Protein AF-A0A2E7LN52-F1 (afdb_monomer_lite)

Foldseek 3Di:
DDPVVVCLAQPNPVPPCVVVPPSAPALDKDKDLDDDPQWDWDPPDDQVPFPTWIAHPQQWIWGHDPNIIIIGRQRDNCVRPVPSSLQGPDDLCVQLVVLLVVLCVVLVVDDPVVSVVSNVVSNVVSNVSNVVSNVVVD

Secondary structure (DSSP, 8-state):
--HHHHHHHH--TT--GGGSSS-PPTT--EEESS--TTPEE---S--TT-SEEEE-GGGEEEEEETTEEEEEE-SS-TTT-HHHHHHHTS-HHHHHHHHHHHHHHHHTTS-HHHHHHHHHHHHHHHHHHHHHHHHH--

Sequence (138 aa):
MTQSDVSEYYGDLNYDRSDLLPPYPFGVDFELSEIPIDCERTKIGWAFGASRQWRGPEGLHIREYHGRYFGHYDRVDPRKNLIGHWILDAPFELAVGSTGVIGMFASLTTNAPAAVTWITATLVASIATSTVARRIFS

Structure (mmCIF, N/CA/C/O backbone):
data_AF-A0A2E7LN52-F1
#
_entry.id   AF-A0A2E7LN52-F1
#
loop_
_atom_site.group_PDB
_atom_site.id
_atom_site.type_symbol
_atom_site.label_atom_id
_atom_site.label_alt_id
_atom_site.label_comp_id
_atom_site.label_asym_id
_atom_site.label_entity_id
_atom_site.label_seq_id
_atom_site.pdbx_PDB_ins_code
_atom_site.Cartn_x
_atom_site.Cartn_y
_atom_site.Cartn_z
_atom_site.occupancy
_atom_site.B_iso_or_equiv
_atom_site.auth_seq_id
_atom_site.auth_comp_id
_atom_site.auth_asym_id
_atom_site.auth_atom_id
_atom_site.pdbx_PDB_model_num
ATOM 1 N N . MET A 1 1 ? 8.141 25.685 3.210 1.00 43.03 1 MET A N 1
ATOM 2 C CA . MET A 1 1 ? 7.335 24.506 3.570 1.00 43.03 1 MET A CA 1
ATOM 3 C C . MET A 1 1 ? 7.042 24.631 5.049 1.00 43.03 1 MET A C 1
ATOM 5 O O . MET A 1 1 ? 7.980 24.684 5.837 1.00 43.03 1 MET A O 1
ATOM 9 N N . THR A 1 2 ? 5.788 24.892 5.393 1.00 42.12 2 THR A N 1
ATOM 10 C CA . THR A 1 2 ? 5.339 25.152 6.766 1.00 42.12 2 THR A CA 1
ATOM 11 C C . THR A 1 2 ? 5.048 23.832 7.487 1.00 42.12 2 THR A C 1
ATOM 13 O O . THR A 1 2 ? 4.906 22.795 6.846 1.00 42.12 2 THR A O 1
ATOM 16 N N . GLN A 1 3 ? 4.987 23.836 8.820 1.00 40.88 3 GLN A N 1
ATOM 17 C CA . GLN A 1 3 ? 4.741 22.623 9.615 1.00 40.88 3 GLN A CA 1
ATOM 18 C C . GLN A 1 3 ? 3.381 21.968 9.293 1.00 40.88 3 GLN A C 1
ATOM 20 O O . GLN A 1 3 ? 3.263 20.746 9.355 1.00 40.88 3 GLN A O 1
ATOM 25 N N . SER A 1 4 ? 2.394 22.761 8.860 1.00 47.12 4 SER A N 1
ATOM 26 C CA . SER A 1 4 ? 1.116 22.268 8.336 1.00 47.12 4 SER A CA 1
ATOM 27 C C . SER A 1 4 ? 1.270 21.534 7.004 1.00 47.12 4 SER A C 1
ATOM 29 O O . SER A 1 4 ? 0.679 20.473 6.844 1.00 47.12 4 SER A O 1
ATOM 31 N N . ASP A 1 5 ? 2.127 22.018 6.098 1.00 42.81 5 ASP A N 1
ATOM 32 C CA . ASP A 1 5 ? 2.364 21.361 4.801 1.00 42.81 5 ASP A CA 1
ATOM 33 C C . ASP A 1 5 ? 3.048 19.995 4.977 1.00 42.81 5 ASP A C 1
ATOM 35 O O . ASP A 1 5 ? 2.847 19.078 4.187 1.00 42.81 5 ASP A O 1
ATOM 39 N N . VAL A 1 6 ? 3.871 19.848 6.022 1.00 41.94 6 VAL A N 1
ATOM 40 C CA . VAL A 1 6 ? 4.549 18.586 6.357 1.00 41.94 6 VAL A CA 1
ATOM 41 C C . VAL A 1 6 ? 3.560 17.587 6.972 1.00 41.94 6 VAL A C 1
ATOM 43 O O . VAL A 1 6 ? 3.571 16.421 6.592 1.00 41.94 6 VAL A O 1
ATOM 46 N N . SER A 1 7 ? 2.673 18.039 7.864 1.00 46.38 7 SER A N 1
ATOM 47 C CA . SER A 1 7 ? 1.620 17.204 8.469 1.00 46.38 7 SER A CA 1
ATOM 48 C C . SER A 1 7 ? 0.568 16.756 7.443 1.00 46.38 7 SER A C 1
ATOM 50 O O . SER A 1 7 ? 0.139 15.604 7.433 1.00 46.38 7 SER A O 1
ATOM 52 N N . GLU A 1 8 ? 0.201 17.626 6.501 1.00 42.66 8 GLU A N 1
ATOM 53 C CA . GLU A 1 8 ? -0.707 17.274 5.406 1.00 42.66 8 GLU A CA 1
ATOM 54 C C . GLU A 1 8 ? -0.067 16.278 4.423 1.00 42.66 8 GLU A C 1
ATOM 56 O O . GLU A 1 8 ? -0.728 15.351 3.951 1.00 42.66 8 GLU A O 1
ATOM 61 N N . TYR A 1 9 ? 1.236 16.418 4.155 1.00 36.94 9 TYR A N 1
ATOM 62 C CA . TYR A 1 9 ? 1.960 15.563 3.214 1.00 36.94 9 TYR A CA 1
ATOM 63 C C . TYR A 1 9 ? 2.301 14.170 3.775 1.00 36.94 9 TYR A C 1
ATOM 65 O O . TYR A 1 9 ? 2.266 13.198 3.015 1.00 36.94 9 TYR A O 1
ATOM 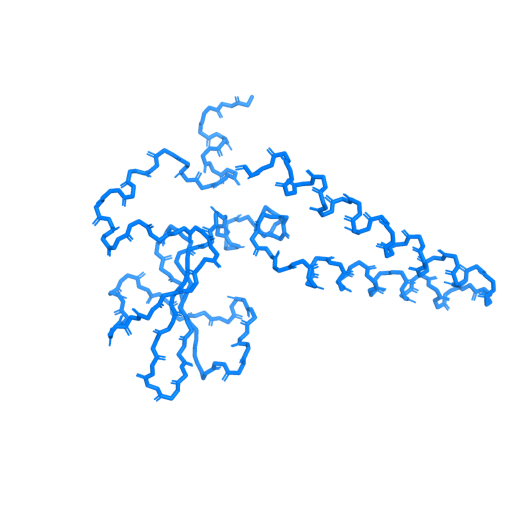73 N N . TYR A 1 10 ? 2.607 14.061 5.074 1.00 42.72 10 TYR A N 1
ATOM 74 C CA . TYR A 1 10 ? 3.054 12.822 5.729 1.00 42.72 10 TYR A CA 1
ATOM 75 C C . TYR A 1 10 ? 2.013 12.174 6.658 1.00 42.72 10 TYR A C 1
ATOM 77 O O . TYR A 1 10 ? 2.306 11.140 7.252 1.00 42.72 10 TYR A O 1
ATOM 85 N N . GLY A 1 11 ? 0.817 12.756 6.798 1.00 52.31 11 GLY A N 1
ATOM 86 C CA . GLY A 1 11 ? -0.023 12.481 7.964 1.00 52.31 11 GLY A CA 1
ATOM 87 C C . GLY A 1 11 ? 0.570 13.144 9.212 1.00 52.31 11 GLY A C 1
ATOM 88 O O . GLY A 1 11 ? 1.717 13.597 9.209 1.00 52.31 11 GLY A O 1
ATOM 89 N N . ASP A 1 12 ? -0.209 13.247 10.287 1.00 52.00 12 ASP A N 1
ATOM 90 C CA . ASP A 1 12 ? 0.298 13.848 11.518 1.00 52.00 12 ASP A CA 1
ATOM 91 C C . ASP A 1 12 ? 1.351 12.930 12.161 1.00 52.00 12 ASP A C 1
ATOM 93 O O . ASP A 1 12 ? 1.049 12.004 12.915 1.00 52.00 12 ASP A O 1
ATOM 97 N N . LEU A 1 13 ? 2.619 13.168 11.818 1.00 49.62 13 LEU A N 1
ATOM 98 C CA . LEU A 1 13 ? 3.777 12.476 12.383 1.00 49.62 13 LEU A CA 1
ATOM 99 C C . LEU A 1 13 ? 3.938 12.746 13.887 1.00 49.62 13 LEU A C 1
ATOM 101 O O . LEU A 1 13 ? 4.662 12.004 14.547 1.00 49.62 13 LEU A O 1
ATOM 105 N N . ASN A 1 14 ? 3.273 13.781 14.414 1.00 45.09 14 ASN A N 1
ATOM 106 C CA . ASN A 1 14 ? 3.283 14.149 15.826 1.00 45.09 14 ASN A CA 1
ATOM 107 C C . ASN A 1 14 ? 2.042 13.652 16.582 1.00 45.09 14 ASN A C 1
ATOM 109 O O . ASN A 1 14 ? 1.902 13.974 17.761 1.00 45.09 14 ASN A O 1
ATOM 113 N N . TYR A 1 15 ? 1.157 12.882 15.940 1.00 51.12 15 TYR A N 1
ATOM 114 C CA . TYR A 1 15 ? 0.032 12.277 16.639 1.00 51.12 15 TYR A CA 1
ATOM 115 C C . TYR A 1 15 ? 0.541 11.252 17.656 1.00 51.12 15 TYR A C 1
ATOM 117 O O . TYR A 1 15 ? 1.236 10.288 17.307 1.00 51.12 15 TYR A O 1
ATOM 125 N N . ASP A 1 16 ? 0.212 11.489 18.923 1.00 52.66 16 ASP A N 1
ATOM 126 C CA . ASP A 1 16 ? 0.612 10.644 20.036 1.00 52.66 16 ASP A CA 1
ATOM 127 C C . ASP A 1 16 ? -0.178 9.329 20.008 1.00 52.66 16 ASP A C 1
ATOM 129 O O . ASP A 1 16 ? -1.308 9.230 20.476 1.00 52.66 16 ASP A O 1
ATOM 133 N N . ARG A 1 17 ? 0.438 8.291 19.433 1.00 59.72 17 ARG A N 1
ATOM 134 C CA . ARG A 1 17 ? -0.137 6.938 19.351 1.00 59.72 17 ARG A CA 1
ATOM 135 C C . ARG A 1 17 ? -0.051 6.164 20.667 1.00 59.72 17 ARG A C 1
ATOM 137 O O . ARG A 1 17 ? -0.335 4.968 20.665 1.00 59.72 17 ARG A O 1
ATOM 144 N N . SER A 1 18 ? 0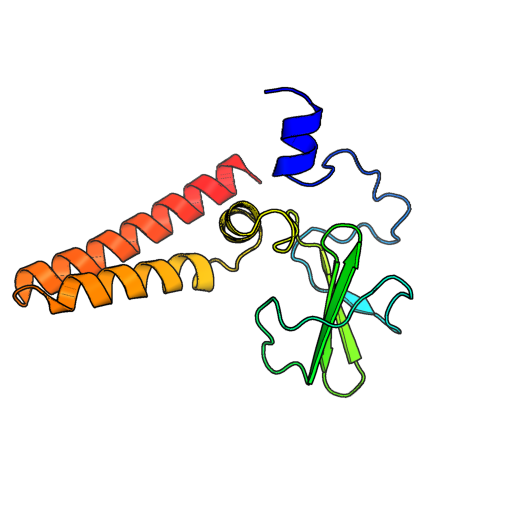.362 6.794 21.769 1.00 53.31 18 SER A N 1
ATOM 145 C CA . SER A 1 18 ? 0.415 6.138 23.081 1.00 53.31 18 SER A CA 1
ATOM 146 C C . SER A 1 18 ? -0.965 5.708 23.595 1.00 53.31 18 SER A C 1
ATOM 148 O O . SER A 1 18 ? -1.045 4.744 24.357 1.00 53.31 18 SER A O 1
ATOM 150 N N . ASP A 1 19 ? -2.035 6.335 23.098 1.00 56.22 19 ASP A N 1
ATOM 151 C CA . ASP A 1 19 ? -3.425 5.981 23.408 1.00 56.22 19 ASP A CA 1
ATOM 152 C C . ASP A 1 19 ? -3.933 4.750 22.625 1.00 56.22 19 ASP A C 1
ATOM 154 O O . ASP A 1 19 ? 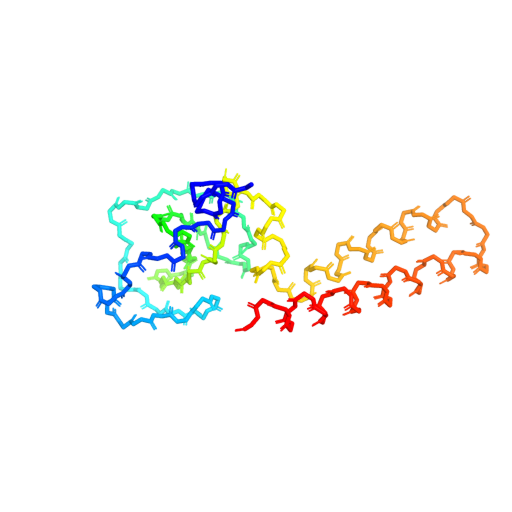-4.914 4.113 23.017 1.00 56.22 19 ASP A O 1
ATOM 158 N N . LEU A 1 20 ? -3.256 4.365 21.534 1.00 57.34 20 LEU A N 1
ATOM 159 C CA . LEU A 1 20 ? -3.568 3.169 20.750 1.00 57.34 20 LEU A CA 1
ATOM 160 C C . LEU A 1 20 ? -2.753 1.996 21.305 1.00 57.34 20 LEU A C 1
ATOM 162 O O . LEU A 1 20 ? -1.588 1.802 20.968 1.00 57.34 20 LEU A O 1
ATOM 166 N N . LEU A 1 21 ? -3.354 1.221 22.206 1.00 54.41 21 LEU A N 1
ATOM 167 C CA . LEU A 1 21 ? -2.717 0.040 22.785 1.00 54.41 21 LEU A CA 1
ATOM 168 C C . LEU A 1 21 ? -2.727 -1.155 21.816 1.00 54.41 21 LEU A C 1
ATOM 170 O O . LEU A 1 21 ? -3.806 -1.526 21.346 1.00 54.41 21 LEU A O 1
ATOM 174 N N . PRO A 1 22 ? -1.593 -1.873 21.654 1.00 51.69 22 PRO A N 1
ATOM 175 C CA . PRO A 1 22 ? -0.197 -1.415 21.733 1.00 51.69 22 PRO A CA 1
ATOM 176 C C . PRO A 1 22 ? 0.165 -0.505 20.540 1.00 51.69 22 PRO A C 1
ATOM 178 O O . PRO A 1 22 ? -0.518 -0.567 19.517 1.00 51.69 22 PRO A O 1
ATOM 181 N N . PRO A 1 23 ? 1.262 0.282 20.614 1.00 61.94 23 PRO A N 1
ATOM 182 C CA . PRO A 1 23 ? 1.724 1.080 19.483 1.00 61.94 23 PRO A CA 1
ATOM 183 C C . PRO A 1 23 ? 2.144 0.137 18.353 1.00 61.94 23 PRO A C 1
ATOM 185 O O . PRO A 1 23 ? 3.267 -0.371 18.322 1.00 61.94 23 PRO A O 1
ATOM 188 N N . TYR A 1 24 ? 1.213 -0.158 17.448 1.00 61.25 24 TYR A N 1
ATOM 189 C CA . TYR A 1 24 ? 1.484 -1.016 16.311 1.00 61.25 24 TYR A CA 1
ATOM 190 C C . TYR A 1 24 ? 2.426 -0.270 15.362 1.00 61.25 24 TYR A C 1
ATOM 192 O O . TYR A 1 24 ? 2.110 0.847 14.940 1.00 61.25 24 TYR A O 1
ATOM 200 N N . PRO A 1 25 ? 3.594 -0.846 15.028 1.00 67.94 25 PRO A N 1
ATOM 201 C CA . PRO A 1 25 ? 4.468 -0.249 14.037 1.00 67.94 25 PRO A CA 1
ATOM 202 C C . PRO A 1 25 ? 3.733 -0.143 12.698 1.00 67.94 25 PRO A C 1
ATOM 204 O O . PRO A 1 25 ? 2.942 -1.017 12.337 1.00 67.94 25 PRO A O 1
ATOM 207 N N . PHE A 1 26 ? 4.012 0.916 11.940 1.00 74.81 26 PHE A N 1
ATOM 208 C CA . PHE A 1 26 ? 3.444 1.072 10.603 1.00 74.81 26 PHE A CA 1
ATOM 209 C C . PHE A 1 26 ? 3.752 -0.132 9.713 1.00 74.81 26 PHE A C 1
ATOM 211 O O . PHE A 1 26 ? 4.869 -0.657 9.725 1.00 74.81 26 PHE A O 1
ATOM 218 N N . GLY A 1 27 ? 2.760 -0.550 8.929 1.00 72.00 27 GLY A N 1
ATOM 219 C CA . GLY A 1 27 ? 2.859 -1.693 8.025 1.00 72.00 27 GLY A CA 1
ATOM 220 C C . GLY A 1 27 ? 2.972 -3.058 8.712 1.00 72.00 27 GLY A C 1
ATOM 221 O O . GLY A 1 27 ? 3.192 -4.051 8.020 1.00 72.00 27 GLY A O 1
ATOM 222 N N . VAL A 1 28 ? 2.837 -3.137 10.041 1.00 78.62 28 VAL A N 1
ATOM 223 C CA . VAL A 1 28 ? 2.774 -4.412 10.765 1.00 78.62 28 VAL A CA 1
ATOM 224 C C . VAL A 1 28 ? 1.320 -4.790 10.990 1.00 78.62 28 VAL A C 1
ATOM 226 O O . VAL A 1 28 ? 0.555 -4.031 11.584 1.00 78.62 28 VAL A O 1
ATOM 229 N N . ASP A 1 29 ? 0.957 -5.977 10.507 1.00 84.12 29 ASP A N 1
ATOM 230 C CA . ASP A 1 29 ? -0.386 -6.515 10.671 1.00 84.12 29 ASP A CA 1
ATOM 231 C C . ASP A 1 29 ? -0.632 -6.943 12.126 1.00 84.12 29 ASP A C 1
ATOM 233 O O . ASP A 1 29 ? 0.206 -7.582 12.770 1.00 84.12 29 ASP A O 1
ATOM 237 N N . PHE A 1 30 ? -1.826 -6.642 12.621 1.00 85.88 30 PHE A N 1
ATOM 238 C CA . PHE A 1 30 ? -2.338 -7.066 13.915 1.00 85.88 30 PHE A CA 1
ATOM 239 C C . PHE A 1 30 ? -3.776 -7.557 13.799 1.00 85.88 30 PHE A C 1
ATOM 241 O O . PHE A 1 30 ? -4.529 -7.130 12.926 1.00 85.88 30 PHE A O 1
ATOM 248 N N . GLU A 1 31 ? -4.166 -8.479 14.675 1.00 88.00 31 GLU A N 1
ATOM 249 C CA . GLU A 1 31 ? -5.524 -9.019 14.689 1.00 88.00 31 GLU A CA 1
ATOM 250 C C . GLU A 1 31 ? -6.451 -8.128 15.524 1.00 88.00 31 GLU A C 1
ATOM 252 O O . GLU A 1 31 ? -6.106 -7.702 16.626 1.00 88.00 31 GLU A O 1
ATOM 257 N N . LEU A 1 32 ? -7.636 -7.859 14.984 1.00 85.19 32 LEU A N 1
ATOM 258 C CA . LEU A 1 32 ? -8.711 -7.110 15.618 1.00 85.19 32 LEU A CA 1
ATOM 259 C C . LEU A 1 32 ? -9.884 -8.054 15.899 1.00 85.19 32 LEU A C 1
ATOM 261 O O . LEU A 1 32 ? -10.270 -8.859 15.049 1.00 85.19 32 LEU A O 1
ATOM 265 N N . SER A 1 33 ? -10.482 -7.935 17.084 1.00 85.25 33 SER A N 1
ATOM 266 C CA . SER A 1 33 ? -11.712 -8.658 17.431 1.00 85.25 33 SER A CA 1
ATOM 267 C C . SER A 1 33 ? -12.935 -8.098 16.704 1.00 85.25 33 SER A C 1
ATOM 269 O O . SER A 1 33 ? -13.859 -8.841 16.379 1.00 85.25 33 SER A O 1
ATOM 271 N N . GLU A 1 34 ? -12.937 -6.793 16.433 1.00 86.44 34 GLU A N 1
ATOM 272 C CA . GLU A 1 34 ? -14.033 -6.076 15.789 1.00 86.44 34 GLU A CA 1
ATOM 273 C C . GLU A 1 34 ? -13.532 -4.865 14.995 1.00 86.44 34 GLU A C 1
ATOM 275 O O . GLU A 1 34 ? -12.394 -4.418 15.148 1.00 86.44 34 GLU A O 1
ATOM 280 N N . ILE A 1 35 ? -14.389 -4.347 14.115 1.00 85.62 35 ILE A N 1
ATOM 281 C CA . ILE A 1 35 ? -14.087 -3.165 13.307 1.00 85.62 35 ILE A CA 1
ATOM 282 C C . ILE A 1 35 ? -14.412 -1.914 14.139 1.00 85.62 35 ILE A C 1
ATOM 284 O O . ILE A 1 35 ? -15.551 -1.795 14.596 1.00 85.62 35 ILE A O 1
ATOM 288 N N . PRO A 1 36 ? -13.472 -0.964 14.299 1.00 85.94 36 PRO A N 1
ATOM 289 C CA . PRO A 1 36 ? -13.740 0.302 14.973 1.00 85.94 36 PRO A CA 1
ATOM 290 C C . PRO A 1 36 ? -14.880 1.085 14.311 1.00 85.94 36 PRO A C 1
ATOM 292 O O . PRO A 1 36 ? -15.035 1.057 13.089 1.00 85.94 36 PRO A O 1
ATOM 295 N N . ILE A 1 37 ? -15.654 1.822 15.110 1.00 83.31 37 ILE A N 1
ATOM 296 C CA . ILE A 1 37 ? -16.864 2.517 14.641 1.00 83.31 37 ILE A CA 1
ATOM 297 C C . ILE A 1 37 ? -16.580 3.584 13.571 1.00 83.31 37 ILE A C 1
ATOM 299 O O . ILE A 1 37 ? -17.400 3.790 12.680 1.00 83.31 37 ILE A O 1
ATOM 303 N N . ASP A 1 38 ? -15.387 4.178 13.600 1.00 85.38 38 ASP A N 1
ATOM 304 C CA . ASP A 1 38 ? -14.956 5.232 12.673 1.00 85.38 38 ASP A CA 1
ATOM 305 C C . ASP A 1 38 ? -14.343 4.682 11.369 1.00 85.38 38 ASP A C 1
ATOM 307 O O . ASP A 1 38 ? -13.670 5.401 10.626 1.00 85.38 38 ASP A O 1
ATOM 311 N N . CYS A 1 39 ? -14.526 3.388 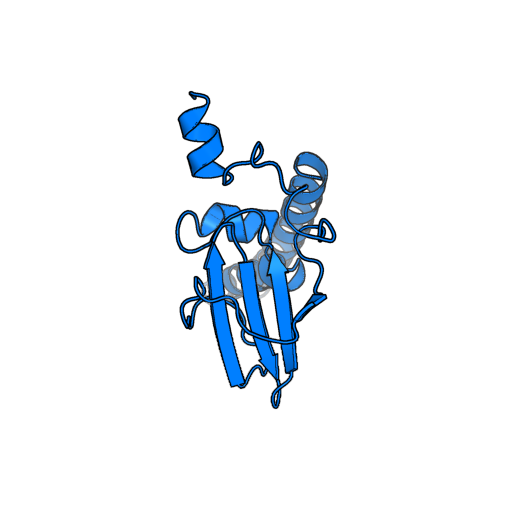11.083 1.00 88.50 39 CYS A N 1
ATOM 312 C CA . CYS A 1 39 ? -14.007 2.750 9.877 1.00 88.50 39 CYS A CA 1
ATOM 313 C C . CYS A 1 39 ? -15.044 2.680 8.753 1.00 88.50 39 CYS A C 1
ATOM 315 O O . CYS A 1 39 ? -16.116 2.087 8.881 1.00 88.50 39 CYS A O 1
ATOM 317 N N . GLU A 1 40 ? -14.659 3.168 7.577 1.00 91.44 40 GLU A N 1
ATOM 318 C CA . GLU A 1 40 ? -15.485 3.124 6.375 1.00 91.44 40 GLU A CA 1
ATOM 319 C C . GLU A 1 40 ? -15.043 2.007 5.434 1.00 91.44 40 GLU A C 1
ATOM 321 O O . GLU A 1 40 ? -13.852 1.773 5.219 1.00 91.44 40 GLU A O 1
ATOM 326 N N . ARG A 1 41 ? -16.003 1.320 4.808 1.00 91.62 41 ARG A N 1
ATOM 327 C CA . ARG A 1 41 ? -15.689 0.293 3.810 1.00 91.62 41 ARG A CA 1
ATOM 328 C C . ARG A 1 41 ? -15.013 0.927 2.596 1.00 91.62 41 ARG A C 1
ATOM 330 O O . ARG A 1 41 ? -15.529 1.882 2.024 1.00 91.62 41 ARG A O 1
ATOM 337 N N . THR A 1 42 ? -13.924 0.323 2.128 1.00 89.12 42 THR A N 1
ATOM 338 C CA . THR A 1 42 ? -13.186 0.812 0.962 1.00 89.12 42 THR A CA 1
ATOM 339 C C . THR A 1 42 ? -12.886 -0.287 -0.055 1.00 89.12 42 THR A C 1
ATOM 341 O O . THR A 1 42 ? -12.853 -1.476 0.259 1.00 89.12 42 THR A O 1
ATOM 344 N N . LYS A 1 43 ? -12.655 0.131 -1.302 1.00 86.75 43 LYS A N 1
ATOM 345 C CA . 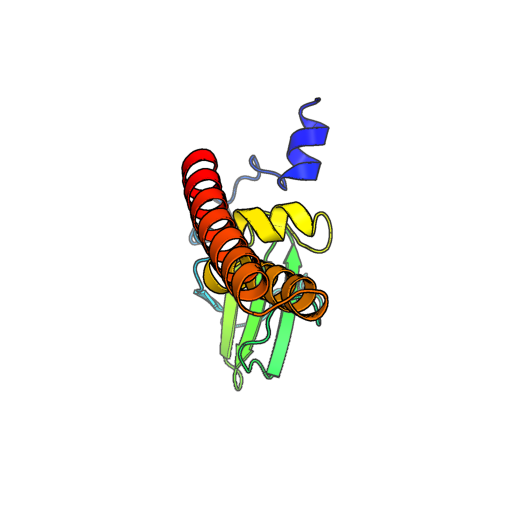LYS A 1 43 ? -12.037 -0.690 -2.357 1.00 86.75 43 LYS A CA 1
ATOM 346 C C . LYS A 1 43 ? -10.577 -0.288 -2.620 1.00 86.75 43 LYS A C 1
ATOM 348 O O . LYS A 1 43 ? -9.944 -0.864 -3.495 1.00 86.75 43 LYS A O 1
ATOM 353 N N . ILE A 1 44 ? -10.065 0.720 -1.907 1.00 81.25 44 ILE A N 1
ATOM 354 C CA . ILE A 1 44 ? -8.723 1.283 -2.090 1.00 81.25 44 ILE A CA 1
ATOM 355 C C . ILE A 1 44 ? -7.718 0.478 -1.272 1.00 81.25 44 ILE A C 1
ATOM 357 O O . ILE A 1 44 ? -7.764 0.491 -0.041 1.00 81.25 44 ILE A O 1
ATOM 361 N N . GLY A 1 45 ? -6.781 -0.157 -1.969 1.00 76.69 45 GLY A N 1
ATOM 362 C CA . GLY A 1 45 ? -5.760 -1.020 -1.387 1.00 76.69 45 GLY A CA 1
ATOM 363 C C . GLY A 1 45 ? -5.809 -2.422 -1.983 1.00 76.69 45 GLY A C 1
ATOM 364 O O . GLY A 1 45 ? -6.785 -2.824 -2.622 1.00 76.69 45 GLY A O 1
ATOM 365 N N . TRP A 1 46 ? -4.731 -3.175 -1.792 1.00 75.44 46 TRP A N 1
ATOM 366 C CA . TRP A 1 46 ? -4.655 -4.541 -2.290 1.00 75.44 46 TRP A CA 1
ATOM 367 C C . TRP A 1 46 ? -5.405 -5.498 -1.359 1.00 75.44 46 TRP A C 1
ATOM 369 O O . TRP A 1 46 ? -5.040 -5.641 -0.191 1.00 75.44 46 TRP A O 1
ATOM 379 N N . ALA A 1 47 ? -6.425 -6.177 -1.896 1.00 77.06 47 ALA A N 1
ATOM 380 C CA . ALA A 1 47 ? -7.306 -7.042 -1.114 1.00 77.06 47 ALA A CA 1
ATOM 381 C C . ALA A 1 47 ? -6.617 -8.298 -0.567 1.00 77.06 47 ALA A C 1
ATOM 383 O O . ALA A 1 47 ? -7.018 -8.782 0.479 1.00 77.06 47 ALA A O 1
ATOM 384 N N . PHE A 1 48 ? -5.612 -8.849 -1.261 1.00 78.06 48 PHE A N 1
ATOM 385 C CA . PHE A 1 48 ? -4.912 -10.092 -0.869 1.00 78.06 48 PHE A CA 1
ATOM 386 C C . PHE A 1 48 ? -5.864 -11.270 -0.564 1.00 78.06 48 PHE A C 1
ATOM 388 O O . PHE A 1 48 ? -5.552 -12.151 0.227 1.00 78.06 48 PHE A O 1
ATOM 395 N N . GLY A 1 49 ? -7.033 -11.305 -1.212 1.00 81.00 49 GLY A N 1
ATOM 396 C CA . GLY A 1 49 ? -8.056 -12.327 -0.965 1.00 81.00 49 GLY A CA 1
ATOM 397 C C . GLY A 1 49 ? -8.998 -12.022 0.205 1.00 81.00 49 GLY A C 1
ATOM 398 O O . GLY A 1 49 ? -9.822 -12.869 0.543 1.00 81.00 49 GLY A O 1
ATOM 399 N N . ALA A 1 50 ? -8.918 -10.831 0.802 1.00 86.25 50 ALA A N 1
ATOM 400 C CA . ALA A 1 50 ? -9.877 -10.363 1.793 1.00 86.25 50 ALA A CA 1
ATOM 401 C C . ALA A 1 50 ? -11.282 -10.263 1.187 1.00 86.25 50 ALA A C 1
ATOM 403 O O . ALA A 1 50 ? -11.461 -9.771 0.068 1.00 86.25 50 ALA A O 1
ATOM 404 N N . SER A 1 51 ? -12.292 -10.684 1.949 1.00 89.44 51 SER A N 1
ATOM 405 C CA . SER A 1 51 ? -13.697 -10.564 1.547 1.00 89.44 51 SER A CA 1
ATOM 406 C C . SER A 1 51 ? -14.140 -9.105 1.500 1.00 89.44 51 SER A C 1
ATOM 408 O O . SER A 1 51 ? -14.951 -8.715 0.656 1.00 89.44 51 SER A O 1
ATOM 410 N N . ARG A 1 52 ? -13.624 -8.295 2.428 1.00 92.12 52 ARG A N 1
ATOM 411 C CA . ARG A 1 52 ? -13.950 -6.878 2.602 1.00 92.12 52 ARG A CA 1
ATOM 412 C C . ARG A 1 52 ? -12.743 -6.138 3.183 1.00 92.12 52 ARG A C 1
ATOM 414 O O . ARG A 1 52 ? -11.892 -6.740 3.836 1.00 92.12 52 ARG A O 1
ATOM 421 N N . GLN A 1 53 ? -12.680 -4.834 2.922 1.00 93.06 53 GLN A N 1
ATOM 422 C CA . GLN A 1 53 ? -11.642 -3.942 3.436 1.00 93.06 53 GLN A CA 1
ATOM 423 C C . GLN A 1 53 ? -12.271 -2.655 3.978 1.00 93.06 53 GLN A C 1
ATOM 425 O O . GLN A 1 53 ? -13.293 -2.194 3.455 1.00 93.06 53 GLN A O 1
ATOM 430 N N . TRP A 1 54 ? -11.654 -2.066 4.998 1.00 92.44 54 TRP A N 1
ATOM 431 C CA . TRP A 1 54 ? -12.089 -0.824 5.635 1.00 92.44 54 TRP A CA 1
ATOM 432 C C . TRP A 1 54 ? -10.906 0.099 5.883 1.00 92.44 54 TRP A C 1
ATOM 434 O O . TRP A 1 54 ? -9.781 -0.363 6.053 1.00 92.44 54 TRP A O 1
ATOM 444 N N . ARG A 1 55 ? -11.169 1.404 5.911 1.00 90.31 55 ARG A N 1
ATOM 445 C CA . ARG A 1 55 ? -10.200 2.423 6.297 1.00 90.31 55 ARG A CA 1
ATOM 446 C C . ARG A 1 55 ? -10.741 3.254 7.443 1.00 90.31 55 ARG A C 1
ATOM 448 O O . ARG A 1 55 ? -11.835 3.805 7.341 1.00 90.31 55 ARG A O 1
ATOM 455 N N . GLY A 1 56 ? -9.954 3.327 8.503 1.00 85.88 56 GLY A N 1
ATOM 456 C CA . GLY A 1 56 ? -10.222 4.147 9.671 1.00 85.88 56 GLY A CA 1
ATOM 457 C C . GLY A 1 56 ? -9.496 5.489 9.612 1.00 85.88 56 GLY A C 1
ATOM 458 O O . GLY A 1 56 ? -8.950 5.864 8.563 1.00 85.88 56 GLY A O 1
ATOM 459 N N . PRO A 1 57 ? -9.495 6.226 10.728 1.00 80.75 57 PRO A N 1
ATOM 460 C CA . PRO A 1 57 ? -8.631 7.383 10.902 1.00 80.75 57 PRO A CA 1
ATOM 461 C C . PRO A 1 57 ? -7.145 6.989 10.834 1.00 80.75 57 PRO A C 1
ATOM 463 O O . PRO A 1 57 ? -6.780 5.821 10.956 1.00 80.75 57 PRO A O 1
ATOM 466 N N . GLU A 1 58 ? -6.293 7.988 10.595 1.00 75.50 58 GLU A N 1
ATOM 467 C CA . GLU A 1 58 ? -4.829 7.882 10.754 1.00 75.50 58 GLU A CA 1
ATOM 468 C C . GLU A 1 58 ? -4.141 6.760 9.966 1.00 75.50 58 GLU A C 1
ATOM 470 O O . GLU A 1 58 ? -3.149 6.185 10.403 1.00 75.50 58 GLU A O 1
ATOM 475 N N . GLY A 1 59 ? -4.659 6.449 8.778 1.00 78.81 59 GLY A N 1
ATOM 476 C CA . GLY A 1 59 ? -4.056 5.433 7.917 1.00 78.81 59 GLY A CA 1
ATOM 477 C C . GLY A 1 59 ? -4.370 3.999 8.343 1.00 78.81 59 GLY A C 1
ATOM 478 O O . GLY A 1 59 ? -3.817 3.075 7.753 1.00 78.81 59 GLY A O 1
ATOM 479 N N . LEU A 1 60 ? -5.279 3.780 9.301 1.00 86.25 60 LEU A N 1
ATOM 480 C CA . LEU A 1 60 ? -5.749 2.439 9.638 1.00 86.25 60 LEU A CA 1
ATOM 481 C C . LEU A 1 60 ? -6.385 1.781 8.414 1.00 86.25 60 LEU A C 1
ATOM 483 O O . LEU A 1 60 ? -7.348 2.295 7.838 1.00 86.25 60 LEU A O 1
ATOM 487 N N . HIS A 1 61 ? -5.880 0.614 8.051 1.00 90.50 61 HIS A N 1
ATOM 488 C CA . HIS A 1 61 ? -6.406 -0.214 6.986 1.00 90.50 61 HIS A CA 1
ATOM 489 C C . HIS A 1 61 ? -6.676 -1.615 7.525 1.00 90.50 61 HIS A C 1
ATOM 491 O O . HIS A 1 61 ? -5.795 -2.256 8.086 1.00 90.50 61 HIS A O 1
ATOM 497 N N . ILE A 1 62 ? -7.913 -2.084 7.361 1.00 90.44 62 ILE A N 1
ATOM 498 C CA . ILE A 1 62 ? -8.391 -3.358 7.900 1.00 90.44 62 ILE A CA 1
ATOM 499 C C . ILE A 1 62 ? -8.828 -4.258 6.752 1.00 90.44 62 ILE A C 1
ATOM 501 O O . ILE A 1 62 ? -9.590 -3.840 5.879 1.00 90.44 62 ILE A O 1
ATOM 505 N N . ARG A 1 63 ? -8.403 -5.518 6.794 1.00 92.56 63 ARG A N 1
ATOM 506 C CA . ARG A 1 63 ? -8.814 -6.595 5.893 1.00 92.56 63 ARG A CA 1
ATOM 507 C C . ARG A 1 63 ? -9.571 -7.664 6.674 1.00 92.56 63 ARG A C 1
ATOM 509 O O . ARG A 1 63 ? -9.111 -8.104 7.722 1.00 92.56 63 ARG A O 1
ATOM 516 N N . GLU A 1 64 ? -10.711 -8.113 6.158 1.00 91.94 64 GLU A N 1
ATOM 517 C CA . GLU A 1 64 ? -11.456 -9.243 6.730 1.00 91.94 64 GLU A CA 1
ATOM 518 C C . GLU A 1 64 ? -11.210 -10.515 5.923 1.00 91.94 64 GLU A C 1
ATOM 520 O O . GLU A 1 64 ? -11.352 -10.533 4.697 1.00 91.94 64 GLU A O 1
ATOM 525 N N . TYR A 1 65 ? -10.928 -11.598 6.640 1.00 90.56 65 TYR A N 1
ATOM 526 C CA . TYR A 1 65 ? -10.825 -12.948 6.109 1.00 90.56 65 TYR A CA 1
ATOM 527 C C . TYR A 1 65 ? -11.714 -13.877 6.928 1.00 90.56 65 TYR A C 1
ATOM 529 O O . TYR A 1 65 ? -11.386 -14.211 8.063 1.00 90.56 65 TYR A O 1
ATOM 537 N N . HIS A 1 66 ? -12.834 -14.320 6.351 1.00 88.62 66 HIS A N 1
ATOM 538 C CA . HIS A 1 66 ? -13.712 -15.333 6.957 1.00 88.62 66 HIS A CA 1
ATOM 539 C C . HIS A 1 66 ? -14.088 -15.039 8.427 1.00 88.62 66 HIS A C 1
ATOM 541 O O . HIS A 1 66 ? -14.078 -15.934 9.267 1.00 88.62 66 HIS A O 1
ATOM 547 N N . GLY A 1 67 ? -14.397 -13.776 8.743 1.00 84.44 67 GLY A N 1
ATOM 548 C CA . GLY A 1 67 ? -14.769 -13.345 10.096 1.00 84.44 67 GLY A CA 1
ATOM 549 C C . GLY A 1 67 ? -13.600 -12.998 11.026 1.00 84.44 67 GLY A C 1
ATOM 550 O O . GLY A 1 67 ? -13.841 -12.698 12.189 1.00 84.44 67 GLY A O 1
ATOM 551 N N . ARG A 1 68 ? -12.355 -13.008 10.533 1.00 89.12 68 ARG A N 1
ATOM 552 C CA . ARG A 1 68 ? -11.171 -12.483 11.235 1.00 89.12 68 ARG A CA 1
ATOM 553 C C . ARG A 1 68 ? -10.750 -11.152 10.629 1.00 89.12 68 ARG A C 1
ATOM 555 O O . ARG A 1 68 ? -10.737 -11.031 9.403 1.00 89.12 68 ARG A O 1
ATOM 562 N N . TYR A 1 69 ? -10.378 -10.185 11.460 1.00 90.25 69 TYR A N 1
ATOM 563 C CA . TYR A 1 69 ? -9.987 -8.848 11.018 1.00 90.25 69 TYR A CA 1
ATOM 564 C C . TYR A 1 69 ? -8.498 -8.631 11.259 1.00 90.25 69 TYR A C 1
ATOM 566 O O . TYR A 1 69 ? -8.007 -8.858 12.359 1.00 90.25 69 TYR A O 1
ATOM 574 N N . PHE A 1 70 ? -7.789 -8.174 10.235 1.00 89.62 70 PHE A N 1
ATOM 575 C CA . PHE A 1 70 ? -6.372 -7.840 10.313 1.00 89.62 70 PHE A CA 1
ATOM 576 C C . PHE A 1 70 ? -6.191 -6.379 9.939 1.00 89.62 70 PHE A C 1
ATOM 578 O O . PHE A 1 70 ? -6.559 -5.983 8.832 1.00 89.62 70 PHE A O 1
ATOM 585 N N . GLY A 1 71 ? -5.678 -5.586 10.871 1.00 88.31 71 GLY A N 1
ATOM 586 C CA . GLY A 1 71 ? -5.382 -4.173 10.691 1.00 88.31 71 GLY A CA 1
ATOM 587 C C . GLY A 1 71 ? -3.887 -3.923 10.537 1.00 88.31 71 GLY A C 1
ATOM 588 O O . GLY A 1 71 ? -3.084 -4.638 11.118 1.00 88.31 71 GLY A O 1
ATOM 589 N N . HIS A 1 72 ? -3.519 -2.887 9.796 1.00 87.12 72 HIS A N 1
ATOM 590 C CA . HIS A 1 72 ? -2.228 -2.210 9.912 1.00 87.12 72 HIS A CA 1
ATOM 591 C C . HIS A 1 72 ? -2.443 -0.709 9.773 1.00 87.12 72 HIS A C 1
ATOM 593 O O . HIS A 1 72 ? -3.453 -0.259 9.227 1.00 87.12 72 HIS A O 1
ATOM 599 N N . TYR A 1 73 ? -1.474 0.066 10.242 1.00 84.44 73 TYR A N 1
ATOM 600 C CA . TYR A 1 73 ? -1.433 1.500 9.992 1.00 84.44 73 TYR A CA 1
ATOM 601 C C . TYR A 1 73 ? -0.507 1.793 8.813 1.00 84.44 73 TYR A C 1
ATOM 603 O O . TYR A 1 73 ? 0.662 1.399 8.825 1.00 84.44 73 TYR A O 1
ATOM 611 N N . ASP A 1 74 ? -1.033 2.492 7.814 1.00 82.38 74 ASP A N 1
ATOM 612 C CA . ASP A 1 74 ? -0.260 3.162 6.771 1.00 82.38 74 ASP A CA 1
ATOM 613 C C . ASP A 1 74 ? 0.344 4.453 7.358 1.00 82.38 74 ASP A C 1
ATOM 615 O O . ASP A 1 74 ? -0.328 5.159 8.114 1.00 82.38 74 ASP A O 1
ATOM 619 N N . ARG A 1 75 ? 1.588 4.807 7.011 1.00 76.56 75 ARG A N 1
ATOM 620 C CA . ARG A 1 75 ? 2.160 6.123 7.351 1.00 76.56 75 ARG A CA 1
ATOM 621 C C . ARG A 1 75 ? 1.392 7.244 6.670 1.00 76.56 75 ARG A C 1
ATOM 623 O O . ARG A 1 75 ? 1.135 8.276 7.278 1.00 76.56 75 ARG A O 1
ATOM 630 N N . VAL A 1 76 ? 1.030 7.039 5.408 1.00 75.88 76 VAL A N 1
ATOM 631 C CA . VAL A 1 76 ? 0.343 8.014 4.571 1.00 75.88 76 VAL A CA 1
ATOM 632 C C . VAL A 1 76 ? -0.957 7.410 4.064 1.00 75.88 76 VAL A C 1
ATOM 634 O O . VAL A 1 76 ? -0.971 6.387 3.383 1.00 75.88 76 VAL A O 1
ATOM 637 N N . ASP A 1 77 ? -2.071 8.083 4.354 1.00 79.44 77 ASP A N 1
ATOM 638 C CA . ASP A 1 77 ? -3.377 7.669 3.848 1.00 79.44 77 ASP A CA 1
ATOM 639 C C . ASP A 1 77 ? -3.454 7.899 2.321 1.00 79.44 77 ASP A C 1
ATOM 641 O O . ASP A 1 77 ? -3.408 9.053 1.874 1.00 79.44 77 ASP A O 1
ATOM 645 N N . PRO A 1 78 ? -3.639 6.848 1.498 1.00 80.75 78 PRO A N 1
ATOM 646 C CA . PRO A 1 78 ? -3.740 6.980 0.047 1.00 80.75 78 PRO A CA 1
ATOM 647 C C . PRO A 1 78 ? -4.958 7.785 -0.412 1.00 80.75 78 PRO A C 1
ATOM 649 O O . PRO A 1 78 ? -4.980 8.235 -1.556 1.00 80.75 78 PRO A O 1
ATOM 652 N N . ARG A 1 79 ? -5.969 7.989 0.448 1.00 82.25 79 ARG A N 1
ATOM 653 C CA . ARG A 1 79 ? -7.108 8.880 0.165 1.00 82.25 79 ARG A CA 1
ATOM 654 C C . ARG A 1 79 ? -6.695 10.351 0.135 1.00 82.25 79 ARG A C 1
ATOM 656 O O . ARG A 1 79 ? -7.345 11.141 -0.541 1.00 82.25 79 ARG A O 1
ATOM 663 N N . LYS A 1 80 ? -5.638 10.708 0.872 1.00 81.50 80 LYS A N 1
ATOM 664 C CA . LYS A 1 80 ? -5.099 12.072 0.959 1.00 81.50 80 LYS A CA 1
ATOM 665 C C . LYS A 1 80 ? -3.898 12.250 0.035 1.00 81.50 80 LYS A C 1
ATOM 667 O O . LYS A 1 80 ? -3.842 13.216 -0.717 1.00 81.50 80 LYS A O 1
ATOM 672 N N . ASN A 1 81 ? -2.960 11.300 0.057 1.00 76.38 81 ASN A N 1
ATOM 673 C CA . ASN A 1 81 ? -1.733 11.361 -0.731 1.00 76.38 81 ASN A CA 1
ATOM 674 C C . ASN A 1 81 ? -1.334 9.972 -1.257 1.00 76.38 81 ASN A C 1
ATOM 676 O O . ASN A 1 81 ? -0.594 9.216 -0.626 1.00 76.38 81 ASN A O 1
ATOM 680 N N . LEU A 1 82 ? -1.808 9.656 -2.464 1.00 78.00 82 LEU A N 1
ATOM 681 C CA . LEU A 1 82 ? -1.544 8.380 -3.128 1.00 78.00 82 LEU A CA 1
ATOM 682 C C . LEU A 1 82 ? -0.051 8.150 -3.422 1.00 78.00 82 LEU A C 1
ATOM 684 O O . LEU A 1 82 ? 0.429 7.025 -3.304 1.00 78.00 82 LEU A O 1
ATOM 688 N N . ILE A 1 83 ? 0.688 9.201 -3.798 1.00 75.00 83 ILE A N 1
ATOM 689 C CA . ILE A 1 83 ? 2.112 9.091 -4.153 1.00 75.00 83 ILE A CA 1
ATOM 690 C C . ILE A 1 83 ? 2.952 8.843 -2.896 1.00 75.00 83 ILE A C 1
ATOM 692 O O . ILE A 1 83 ? 3.810 7.963 -2.902 1.00 75.00 83 ILE A O 1
ATOM 696 N N . GLY A 1 84 ? 2.685 9.576 -1.811 1.00 71.31 84 GLY A N 1
ATOM 697 C CA . GLY A 1 84 ? 3.362 9.381 -0.527 1.00 71.31 84 GLY A CA 1
ATOM 698 C C . GLY A 1 84 ? 3.145 7.972 0.025 1.00 71.31 84 GLY A C 1
ATOM 699 O O . GLY A 1 84 ? 4.114 7.301 0.381 1.00 71.31 84 GLY A O 1
ATOM 700 N N . HIS A 1 85 ? 1.902 7.485 -0.024 1.00 78.69 85 HIS A N 1
ATOM 701 C CA . HIS A 1 85 ? 1.563 6.105 0.332 1.00 78.69 85 HIS A CA 1
ATOM 702 C C . HIS A 1 85 ? 2.342 5.086 -0.514 1.00 78.69 85 HIS A C 1
ATOM 704 O O . HIS A 1 85 ? 2.909 4.127 0.007 1.00 78.69 85 HIS A O 1
ATOM 710 N N . TRP A 1 86 ? 2.443 5.309 -1.828 1.00 72.62 86 TRP A N 1
ATOM 711 C CA . TRP A 1 86 ? 3.159 4.396 -2.720 1.00 72.62 86 TRP A CA 1
ATOM 712 C C . TRP A 1 86 ? 4.669 4.317 -2.441 1.00 72.62 86 TRP A C 1
ATOM 714 O O . TRP A 1 86 ? 5.282 3.272 -2.639 1.00 72.62 86 TRP A O 1
ATOM 724 N N . ILE A 1 87 ? 5.281 5.396 -1.954 1.00 70.38 87 ILE A N 1
ATOM 725 C CA . ILE A 1 87 ? 6.718 5.427 -1.648 1.00 70.38 87 ILE A CA 1
ATOM 726 C C . ILE A 1 87 ? 7.016 4.817 -0.272 1.00 70.38 87 ILE A C 1
ATOM 728 O O . ILE A 1 87 ? 8.017 4.112 -0.124 1.00 70.38 87 ILE A O 1
ATOM 732 N N . LEU A 1 88 ? 6.179 5.110 0.729 1.00 71.06 88 LEU A N 1
ATOM 733 C CA . LEU A 1 88 ? 6.475 4.828 2.138 1.00 71.06 88 LEU A CA 1
ATOM 734 C C . LEU A 1 88 ? 5.817 3.556 2.677 1.00 71.06 88 LEU A C 1
ATOM 736 O O . LEU A 1 88 ? 6.402 2.902 3.542 1.00 71.06 88 LEU A O 1
ATOM 740 N N . ASP A 1 89 ? 4.640 3.206 2.159 1.00 73.25 89 ASP A N 1
ATOM 741 C CA . ASP A 1 89 ? 3.807 2.121 2.689 1.00 73.25 89 ASP A CA 1
ATOM 742 C C . ASP A 1 89 ? 3.611 0.976 1.696 1.00 73.25 89 ASP A C 1
ATOM 744 O O . ASP A 1 89 ? 3.327 -0.151 2.105 1.00 73.25 89 ASP A O 1
ATOM 748 N N . ALA A 1 90 ? 3.792 1.210 0.388 1.00 71.19 90 ALA A N 1
ATOM 749 C CA . ALA A 1 90 ? 3.651 0.122 -0.569 1.00 71.19 90 ALA A CA 1
ATOM 750 C C . ALA A 1 90 ? 4.715 -0.975 -0.336 1.00 71.19 90 ALA A C 1
ATOM 752 O O . ALA A 1 90 ? 5.919 -0.685 -0.207 1.00 71.19 90 ALA A O 1
ATOM 753 N N . PRO A 1 91 ? 4.296 -2.256 -0.370 1.00 68.19 91 PRO A N 1
ATOM 754 C CA . PRO A 1 91 ? 5.203 -3.391 -0.442 1.00 68.19 91 PRO A CA 1
ATOM 755 C C . PRO A 1 91 ? 6.250 -3.182 -1.537 1.00 68.19 91 PRO A C 1
ATOM 757 O O . PRO A 1 91 ? 5.948 -2.666 -2.619 1.00 68.19 91 PRO A O 1
ATOM 760 N N . PHE A 1 92 ? 7.488 -3.589 -1.265 1.00 63.38 92 PHE A N 1
ATOM 761 C CA . PHE A 1 92 ? 8.604 -3.461 -2.205 1.00 63.38 92 PHE A CA 1
ATOM 762 C C . PHE A 1 92 ? 8.290 -4.070 -3.567 1.00 63.38 92 PHE A C 1
ATOM 764 O O . PHE A 1 92 ? 8.580 -3.474 -4.601 1.00 63.38 92 PHE A O 1
ATOM 771 N N . GLU A 1 93 ? 7.595 -5.194 -3.560 1.00 60.88 93 GLU A N 1
ATOM 772 C CA . GLU A 1 93 ? 7.155 -5.933 -4.729 1.00 60.88 93 GLU A CA 1
ATOM 773 C C . GLU A 1 93 ? 6.160 -5.130 -5.576 1.00 60.88 93 GLU A C 1
ATOM 775 O O . GLU A 1 93 ? 6.209 -5.203 -6.801 1.00 60.88 93 GLU A O 1
ATOM 780 N N . LEU A 1 94 ? 5.289 -4.323 -4.957 1.00 66.00 94 LEU A N 1
ATOM 781 C CA . LEU A 1 94 ? 4.342 -3.468 -5.679 1.00 66.00 94 LEU A CA 1
ATOM 782 C C . LEU A 1 94 ? 5.015 -2.216 -6.242 1.00 66.00 94 LEU A C 1
ATOM 784 O O . LEU A 1 94 ? 4.708 -1.832 -7.372 1.00 66.00 94 LEU A O 1
ATOM 788 N N . ALA A 1 95 ? 5.948 -1.609 -5.506 1.00 64.56 95 ALA A N 1
ATOM 789 C CA . ALA A 1 95 ? 6.734 -0.474 -5.993 1.00 64.56 95 ALA A CA 1
ATOM 790 C C . ALA A 1 95 ? 7.622 -0.871 -7.188 1.00 64.56 95 ALA A C 1
ATOM 792 O O . ALA A 1 95 ? 7.612 -0.205 -8.220 1.00 64.56 95 ALA A O 1
ATOM 793 N N . VAL A 1 96 ? 8.322 -2.005 -7.087 1.00 65.69 96 VAL A N 1
ATOM 794 C CA . VAL A 1 96 ? 9.174 -2.557 -8.155 1.00 65.69 96 VAL A CA 1
ATOM 795 C C . VAL A 1 96 ? 8.340 -3.123 -9.313 1.00 65.69 96 VAL A C 1
ATOM 797 O O . VAL A 1 96 ? 8.659 -2.918 -10.489 1.00 65.69 96 VAL A O 1
ATOM 800 N N . GLY A 1 97 ? 7.236 -3.807 -9.008 1.00 65.38 97 GLY A N 1
ATOM 801 C CA . GLY A 1 97 ? 6.364 -4.426 -10.006 1.00 65.38 97 GLY A CA 1
ATOM 802 C C . GLY A 1 97 ? 5.687 -3.410 -10.927 1.00 65.38 97 GLY A C 1
ATOM 803 O O . GLY A 1 97 ? 5.641 -3.613 -12.139 1.00 65.38 97 GLY A O 1
ATOM 804 N N . SER A 1 98 ? 5.224 -2.278 -10.390 1.00 66.75 98 SER A N 1
ATOM 805 C CA . SER A 1 98 ? 4.570 -1.229 -11.191 1.00 66.75 98 SER A CA 1
ATOM 806 C C . SER A 1 98 ? 5.538 -0.506 -12.137 1.00 66.75 98 SER A C 1
ATOM 808 O O . SER A 1 98 ? 5.176 -0.207 -13.275 1.00 66.75 98 SER A O 1
ATOM 810 N N . THR A 1 99 ? 6.801 -0.325 -11.753 1.00 67.69 99 THR A N 1
ATOM 811 C CA . THR A 1 99 ? 7.846 0.175 -12.663 1.00 67.69 99 THR A CA 1
ATOM 812 C C . THR A 1 99 ? 8.266 -0.842 -13.725 1.00 67.69 99 THR A C 1
ATOM 814 O O . THR A 1 99 ? 8.571 -0.453 -14.852 1.00 67.69 99 THR A O 1
ATOM 817 N N . GLY A 1 100 ? 8.223 -2.142 -13.412 1.00 67.19 100 GLY A N 1
ATOM 818 C CA . GLY A 1 100 ? 8.463 -3.205 -14.392 1.00 67.19 100 GLY A CA 1
ATOM 819 C C . GLY A 1 100 ? 7.426 -3.206 -15.521 1.00 67.19 100 GLY A C 1
ATOM 820 O O . GLY A 1 100 ? 7.777 -3.402 -16.683 1.00 67.19 100 GLY A O 1
ATOM 821 N N . VAL A 1 101 ? 6.165 -2.887 -15.208 1.00 72.75 101 VAL A N 1
ATOM 822 C CA . VAL A 1 101 ? 5.099 -2.708 -16.209 1.00 72.75 101 VAL A CA 1
ATOM 823 C C . VAL A 1 101 ? 5.414 -1.541 -17.153 1.00 72.75 101 VAL A C 1
ATOM 825 O O . VAL A 1 101 ? 5.255 -1.682 -18.363 1.00 72.75 101 VAL A O 1
ATOM 828 N N . ILE A 1 102 ? 5.932 -0.419 -16.641 1.00 73.50 102 ILE A N 1
ATOM 829 C CA . ILE A 1 102 ? 6.347 0.730 -17.469 1.00 73.50 102 ILE A CA 1
ATOM 830 C C . ILE A 1 102 ? 7.489 0.338 -18.416 1.00 73.50 102 ILE A C 1
ATOM 832 O O . ILE A 1 102 ? 7.426 0.644 -19.607 1.00 73.50 102 ILE A O 1
ATOM 836 N N . GLY A 1 103 ? 8.498 -0.383 -17.918 1.00 72.19 103 GLY A N 1
ATOM 837 C CA . GLY A 1 103 ? 9.581 -0.916 -18.750 1.00 72.19 103 GLY A CA 1
ATOM 838 C C . GLY A 1 103 ? 9.083 -1.872 -19.830 1.00 72.19 103 GLY A C 1
ATOM 839 O O . GLY A 1 103 ? 9.531 -1.804 -20.973 1.00 72.19 103 GLY A O 1
ATOM 840 N N . MET A 1 104 ? 8.101 -2.711 -19.495 1.00 76.00 104 MET A N 1
ATOM 841 C CA . MET A 1 104 ? 7.462 -3.615 -20.445 1.00 76.00 104 MET A CA 1
ATOM 842 C C . MET A 1 104 ? 6.664 -2.860 -21.515 1.00 76.00 104 MET A C 1
ATOM 844 O O . MET A 1 104 ? 6.819 -3.172 -22.690 1.00 76.00 104 MET A O 1
ATOM 848 N N . PHE A 1 105 ? 5.890 -1.827 -21.171 1.00 77.56 105 PHE A N 1
ATOM 849 C CA . PHE A 1 105 ? 5.190 -1.005 -22.168 1.00 77.56 105 PHE A CA 1
ATOM 850 C C . PHE A 1 105 ? 6.151 -0.220 -23.067 1.00 77.56 105 PHE A C 1
ATOM 852 O O . PHE A 1 105 ? 5.957 -0.192 -24.281 1.00 77.56 105 PHE A O 1
ATOM 859 N N . ALA A 1 106 ? 7.214 0.360 -22.504 1.00 73.81 106 ALA A N 1
ATOM 860 C CA . ALA A 1 106 ? 8.265 1.016 -23.282 1.00 73.81 106 ALA A CA 1
ATOM 861 C C . ALA A 1 106 ? 8.964 0.035 -24.237 1.00 73.81 106 ALA A C 1
ATOM 863 O O . ALA A 1 106 ? 9.342 0.410 -25.342 1.00 73.81 106 ALA A O 1
ATOM 864 N N . SER A 1 107 ? 9.080 -1.241 -23.852 1.00 78.94 107 SER A N 1
ATOM 865 C CA . SER A 1 107 ? 9.669 -2.282 -24.697 1.00 78.94 107 SER A CA 1
ATOM 866 C C . SER A 1 107 ? 8.838 -2.624 -25.947 1.00 78.94 107 SER A C 1
ATOM 868 O O . SER A 1 107 ? 9.402 -3.086 -26.938 1.00 78.94 107 SER A O 1
ATOM 870 N N . LEU A 1 108 ? 7.523 -2.357 -25.946 1.00 82.69 108 LEU A N 1
ATOM 871 C CA . LEU A 1 108 ? 6.623 -2.688 -27.065 1.00 82.69 108 LEU A CA 1
ATOM 872 C C . LEU A 1 108 ? 6.821 -1.798 -28.301 1.00 82.69 108 LEU A C 1
ATOM 874 O O . LEU A 1 108 ? 6.322 -2.123 -29.375 1.00 82.69 108 LEU A O 1
ATOM 878 N N . THR A 1 109 ? 7.527 -0.675 -28.167 1.00 81.94 109 THR A N 1
ATOM 879 C CA . THR A 1 109 ? 7.737 0.302 -29.249 1.00 81.94 109 THR A CA 1
ATOM 880 C C . THR A 1 109 ? 9.129 0.204 -29.881 1.00 81.94 109 THR A C 1
ATOM 882 O O . THR A 1 109 ? 9.503 1.050 -30.693 1.00 81.94 109 THR A O 1
ATOM 885 N N . THR A 1 110 ? 9.915 -0.816 -29.521 1.00 82.62 110 THR A N 1
ATOM 886 C CA . THR A 1 110 ? 11.348 -0.901 -29.829 1.00 82.62 110 THR A CA 1
ATOM 887 C C . THR A 1 110 ? 11.787 -2.308 -30.262 1.00 82.62 110 THR A C 1
ATOM 889 O O . THR A 1 110 ? 11.050 -3.282 -30.144 1.00 82.62 110 THR A O 1
ATOM 892 N N . ASN A 1 111 ? 13.005 -2.425 -30.803 1.00 87.69 111 ASN A N 1
ATOM 893 C CA . ASN A 1 111 ? 13.621 -3.702 -31.169 1.00 87.69 111 ASN A CA 1
ATOM 894 C C . ASN A 1 111 ? 14.071 -4.516 -29.939 1.00 87.69 111 ASN A C 1
ATOM 896 O O . ASN A 1 111 ? 14.198 -3.981 -28.839 1.00 87.69 111 ASN A O 1
ATOM 900 N N . ALA A 1 112 ? 14.345 -5.811 -30.139 1.00 80.88 112 ALA A N 1
ATOM 901 C CA . ALA A 1 112 ? 14.643 -6.747 -29.051 1.00 80.88 112 ALA A CA 1
ATOM 902 C C . ALA A 1 112 ? 15.834 -6.334 -28.152 1.00 80.88 112 ALA A C 1
ATOM 904 O O . ALA A 1 112 ? 15.677 -6.389 -26.933 1.00 80.88 112 ALA A O 1
ATOM 905 N N . PRO A 1 113 ? 16.987 -5.864 -28.676 1.00 83.12 113 PRO A N 1
ATOM 906 C CA . PRO A 1 113 ? 18.074 -5.385 -27.819 1.00 83.12 113 PRO A CA 1
ATOM 907 C C . PRO A 1 113 ? 17.664 -4.208 -26.926 1.00 83.12 113 PRO A C 1
ATOM 909 O O . PRO A 1 113 ? 17.906 -4.236 -25.722 1.00 83.12 113 PRO A O 1
ATOM 912 N N . ALA A 1 114 ? 16.992 -3.200 -27.486 1.00 80.75 114 ALA A N 1
ATOM 913 C CA . ALA A 1 114 ? 16.576 -2.034 -26.714 1.00 80.75 114 ALA A CA 1
ATOM 914 C C . ALA A 1 114 ? 15.388 -2.338 -25.781 1.00 80.75 114 ALA A C 1
ATOM 916 O O . ALA A 1 114 ? 15.321 -1.781 -24.689 1.00 80.75 114 ALA A O 1
ATOM 917 N N . ALA A 1 115 ? 14.505 -3.274 -26.139 1.00 78.06 115 ALA A N 1
ATOM 918 C CA . ALA A 1 115 ? 13.466 -3.802 -25.253 1.00 78.06 115 ALA A CA 1
ATOM 919 C C . ALA A 1 115 ? 14.066 -4.395 -23.965 1.00 78.06 115 ALA A C 1
ATOM 921 O O . ALA A 1 115 ? 13.631 -4.056 -22.863 1.00 78.06 115 ALA A O 1
ATOM 922 N N . VAL A 1 116 ? 15.116 -5.217 -24.094 1.00 80.62 116 VAL A N 1
ATOM 923 C CA . VAL A 1 116 ? 15.846 -5.780 -22.946 1.00 80.62 116 VAL A CA 1
ATOM 924 C C . VAL A 1 116 ? 16.481 -4.672 -22.103 1.00 80.62 116 VAL A C 1
ATOM 926 O O . VAL A 1 116 ? 16.414 -4.725 -20.873 1.00 80.62 116 VAL A O 1
ATOM 929 N N . THR A 1 117 ? 17.042 -3.635 -22.729 1.00 83.06 117 THR A N 1
ATOM 930 C CA . THR A 1 117 ? 17.600 -2.480 -22.009 1.00 83.06 117 THR A CA 1
ATOM 931 C C . THR A 1 117 ? 16.538 -1.733 -21.202 1.00 83.06 117 THR A C 1
ATOM 933 O O . THR A 1 117 ? 16.766 -1.452 -20.030 1.00 83.06 117 THR A O 1
ATOM 936 N N . TRP A 1 118 ? 15.365 -1.447 -21.771 1.00 80.38 118 TRP A N 1
ATOM 937 C CA . TRP A 1 118 ? 14.297 -0.735 -21.058 1.00 80.38 118 TRP A CA 1
ATOM 938 C C . TRP A 1 118 ? 13.745 -1.526 -19.871 1.00 80.38 118 TRP A C 1
ATOM 940 O O . TRP A 1 118 ? 13.576 -0.970 -18.784 1.00 80.38 118 TRP A O 1
ATOM 950 N N . ILE A 1 119 ? 13.519 -2.830 -20.041 1.00 78.75 119 ILE A N 1
ATOM 951 C CA . ILE A 1 119 ? 13.049 -3.701 -18.954 1.00 78.75 119 ILE A CA 1
ATOM 952 C C . ILE A 1 119 ? 14.095 -3.775 -17.832 1.00 78.75 119 ILE A C 1
ATOM 954 O O . ILE A 1 119 ? 13.765 -3.611 -16.659 1.00 78.75 119 ILE A O 1
ATOM 958 N N . THR A 1 120 ? 15.371 -3.981 -18.171 1.00 78.06 120 THR A N 1
ATOM 959 C CA . THR A 1 120 ? 16.434 -4.106 -17.159 1.00 78.06 120 THR A CA 1
ATOM 960 C C . THR A 1 120 ? 16.730 -2.783 -16.451 1.00 78.06 120 THR A C 1
ATOM 962 O O . THR A 1 120 ? 16.861 -2.768 -15.228 1.00 78.06 120 THR A O 1
ATOM 965 N N . ALA A 1 121 ? 16.770 -1.661 -17.175 1.00 81.12 121 ALA A N 1
ATOM 966 C CA . ALA A 1 121 ? 17.023 -0.343 -16.597 1.00 81.12 121 ALA A CA 1
ATOM 967 C C . ALA A 1 121 ? 15.918 0.085 -15.621 1.00 81.12 121 ALA A C 1
ATOM 969 O O . ALA A 1 121 ? 16.216 0.572 -14.530 1.00 81.12 121 ALA A O 1
ATOM 970 N N . THR A 1 122 ? 14.649 -0.131 -15.980 1.00 79.44 122 THR A N 1
ATOM 971 C CA . THR A 1 122 ? 13.509 0.201 -15.107 1.00 79.44 122 THR A CA 1
ATOM 972 C C . THR A 1 122 ? 13.479 -0.664 -13.850 1.00 79.44 122 THR A C 1
ATOM 974 O O . THR A 1 122 ? 13.254 -0.137 -12.760 1.00 79.44 122 THR A O 1
ATOM 977 N N . LEU A 1 123 ? 13.802 -1.958 -13.960 1.00 79.38 123 LEU A N 1
ATOM 978 C CA . LEU A 1 123 ? 13.916 -2.844 -12.802 1.00 79.38 123 LEU A CA 1
ATOM 979 C C . LEU A 1 123 ? 15.030 -2.387 -11.845 1.00 79.38 123 LEU A C 1
ATOM 981 O O . LEU A 1 123 ? 14.781 -2.215 -10.653 1.00 79.38 123 LEU A O 1
ATOM 985 N N . VAL A 1 124 ? 16.239 -2.122 -12.350 1.00 82.56 124 VAL A N 1
ATOM 986 C CA . VAL A 1 124 ? 17.370 -1.673 -11.515 1.00 82.56 124 VAL A CA 1
ATOM 987 C C . VAL A 1 124 ? 17.077 -0.325 -10.857 1.00 82.56 124 VAL A C 1
ATOM 989 O O . VAL A 1 124 ? 17.306 -0.170 -9.655 1.00 82.56 124 VAL A O 1
ATOM 992 N N . ALA A 1 125 ? 16.525 0.631 -11.611 1.00 79.62 125 ALA A N 1
ATOM 993 C CA . ALA A 1 125 ? 16.144 1.935 -11.080 1.00 79.62 125 ALA A CA 1
ATOM 994 C C . ALA A 1 125 ? 15.119 1.798 -9.947 1.00 79.62 125 ALA A C 1
ATOM 996 O O . ALA A 1 125 ? 15.283 2.409 -8.896 1.00 79.62 125 ALA A O 1
ATOM 997 N N . SER A 1 126 ? 14.112 0.937 -10.111 1.00 74.50 126 SER A N 1
ATOM 998 C CA . SER A 1 126 ? 13.079 0.734 -9.093 1.00 74.50 126 SER A CA 1
ATOM 999 C C . SER A 1 126 ? 13.615 0.152 -7.784 1.00 74.50 126 SER A C 1
ATOM 1001 O O . SER A 1 126 ? 13.264 0.633 -6.706 1.00 74.50 126 SER A O 1
ATOM 1003 N N . ILE A 1 127 ? 14.535 -0.815 -7.864 1.00 77.38 127 ILE A N 1
ATOM 1004 C CA . ILE A 1 127 ? 15.199 -1.400 -6.695 1.00 77.38 127 ILE A CA 1
ATOM 1005 C C . ILE A 1 127 ? 16.044 -0.336 -5.986 1.00 77.38 127 ILE A C 1
ATOM 1007 O O . ILE A 1 127 ? 15.968 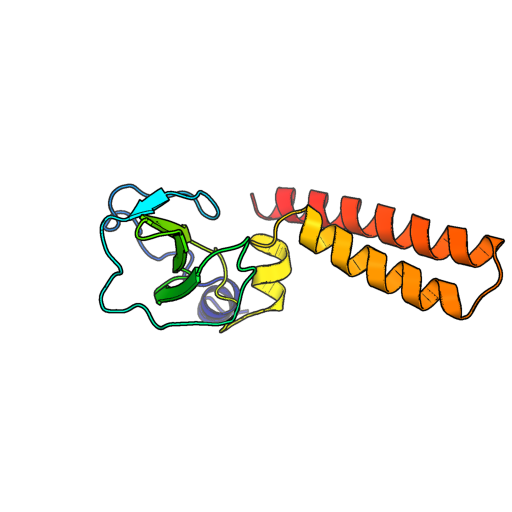-0.200 -4.761 1.00 77.38 127 ILE A O 1
ATOM 1011 N N . ALA A 1 128 ? 16.824 0.443 -6.744 1.00 78.62 128 ALA A N 1
ATOM 1012 C CA . ALA A 1 128 ? 17.672 1.499 -6.199 1.00 78.62 128 ALA A CA 1
ATOM 1013 C C . ALA A 1 128 ? 16.841 2.592 -5.509 1.00 78.62 128 ALA A C 1
ATOM 1015 O O . ALA A 1 128 ? 17.081 2.894 -4.340 1.00 78.62 128 ALA A O 1
ATOM 1016 N N . THR A 1 129 ? 15.823 3.133 -6.185 1.00 70.00 129 THR A N 1
ATOM 1017 C CA . THR A 1 129 ? 14.932 4.159 -5.626 1.00 70.00 129 THR A CA 1
ATOM 1018 C C . THR A 1 129 ? 14.205 3.645 -4.392 1.00 70.00 129 THR A C 1
ATOM 1020 O O . THR A 1 129 ? 14.166 4.341 -3.382 1.00 70.00 129 THR A O 1
ATOM 1023 N N . SER A 1 130 ? 13.690 2.414 -4.425 1.00 68.31 130 SER A N 1
ATOM 1024 C CA . SER A 1 130 ? 12.982 1.848 -3.279 1.00 68.31 130 SER A CA 1
ATOM 1025 C C . SER A 1 130 ? 13.904 1.617 -2.075 1.00 68.31 130 SER A C 1
ATOM 1027 O O . SER A 1 130 ? 13.515 1.888 -0.941 1.00 68.31 130 SER A O 1
ATOM 1029 N N . THR A 1 131 ? 15.147 1.183 -2.304 1.00 71.00 131 THR A N 1
ATOM 1030 C CA . THR A 1 131 ? 16.144 0.995 -1.236 1.00 71.00 131 THR A CA 1
ATOM 1031 C C . THR A 1 131 ? 16.571 2.329 -0.620 1.00 71.00 131 THR A C 1
ATOM 1033 O O . THR A 1 131 ? 16.665 2.446 0.601 1.00 71.00 131 THR A O 1
ATOM 1036 N N . VAL A 1 132 ? 16.816 3.346 -1.453 1.00 72.44 132 VAL A N 1
ATOM 1037 C CA . VAL A 1 132 ? 17.199 4.690 -0.996 1.00 72.44 132 VAL A CA 1
ATOM 1038 C C . VAL A 1 132 ? 16.052 5.352 -0.236 1.00 72.44 132 VAL A C 1
ATOM 1040 O O . VAL A 1 132 ? 16.279 5.853 0.860 1.00 72.44 132 VAL A O 1
ATOM 1043 N N . ALA A 1 133 ? 14.824 5.295 -0.760 1.00 63.84 133 ALA A N 1
ATOM 1044 C CA . ALA A 1 133 ? 13.649 5.834 -0.081 1.00 63.84 133 ALA A CA 1
ATOM 1045 C C . ALA A 1 133 ? 13.473 5.192 1.302 1.00 63.84 133 ALA A C 1
ATOM 1047 O O . ALA A 1 133 ? 13.407 5.901 2.301 1.00 63.84 133 ALA A O 1
ATOM 1048 N N . ARG A 1 134 ? 13.522 3.857 1.398 1.00 64.19 134 ARG A N 1
ATOM 1049 C CA . ARG A 1 134 ? 13.407 3.171 2.695 1.00 64.19 134 ARG A CA 1
ATOM 1050 C C . ARG A 1 134 ? 14.491 3.570 3.691 1.00 64.19 134 ARG A C 1
ATOM 1052 O O . ARG A 1 134 ? 14.185 3.610 4.865 1.00 64.19 134 ARG A O 1
ATOM 1059 N N . ARG A 1 135 ? 15.720 3.873 3.255 1.00 65.38 135 ARG A N 1
ATOM 1060 C CA . ARG A 1 135 ? 16.797 4.339 4.153 1.00 65.38 135 ARG A CA 1
ATOM 1061 C C . ARG A 1 135 ? 16.648 5.787 4.604 1.00 65.38 135 ARG A C 1
ATOM 1063 O O . ARG A 1 135 ? 17.092 6.118 5.692 1.00 65.38 135 ARG A O 1
ATOM 1070 N N . ILE A 1 136 ? 16.115 6.657 3.749 1.00 60.03 136 ILE A N 1
ATOM 1071 C CA . ILE A 1 136 ? 15.897 8.069 4.095 1.00 60.03 136 ILE A CA 1
ATOM 1072 C C . ILE A 1 136 ? 14.714 8.204 5.062 1.00 60.03 136 ILE A C 1
ATOM 1074 O O . ILE A 1 136 ? 14.706 9.107 5.892 1.00 60.03 136 ILE A O 1
ATOM 1078 N N . PHE A 1 137 ? 13.729 7.312 4.946 1.00 50.59 137 PHE A N 1
ATOM 1079 C CA . PHE A 1 137 ? 12.456 7.400 5.659 1.00 50.59 137 PHE A CA 1
ATOM 1080 C C . PHE A 1 137 ? 12.235 6.287 6.709 1.00 50.59 137 PHE A C 1
ATOM 1082 O O . PHE A 1 137 ? 11.115 6.150 7.205 1.00 50.59 137 PHE A O 1
ATOM 1089 N N . SER A 1 138 ? 13.265 5.489 7.033 1.00 50.34 138 SER A N 1
ATOM 1090 C CA . SER A 1 138 ? 13.300 4.572 8.193 1.00 50.34 138 SER A CA 1
ATOM 1091 C C . SER A 1 138 ? 13.814 5.276 9.435 1.00 50.34 138 SER A C 1
ATOM 1093 O O . SER A 1 138 ? 13.195 5.082 10.500 1.00 50.34 138 SER A O 1
#

Radius of gyration: 17.99 Å; chains: 1; bounding box: 35×40×55 Å

pLDDT: mean 73.65, std 14.07, range [36.94, 93.06]